Protein AF-A0A5C6NCK7-F1 (afdb_monomer_lite)

Structure (mmCIF, N/CA/C/O backbone):
data_AF-A0A5C6NCK7-F1
#
_entry.id   AF-A0A5C6NCK7-F1
#
loop_
_atom_site.group_PDB
_atom_site.id
_atom_site.type_symbol
_atom_site.label_atom_id
_atom_site.label_alt_id
_atom_site.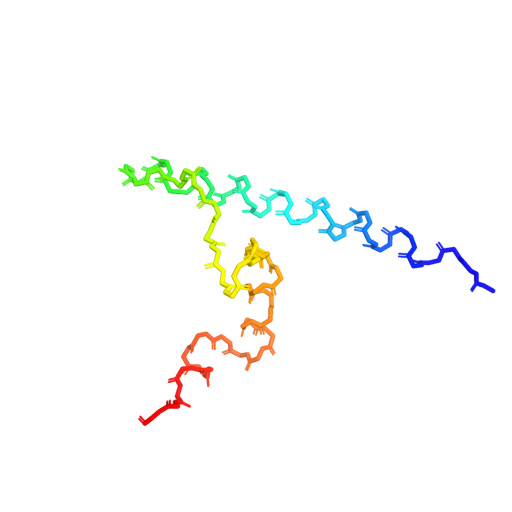label_comp_id
_atom_site.label_asym_id
_atom_site.label_entity_id
_atom_site.label_seq_id
_atom_site.pdbx_PDB_ins_code
_atom_site.Cartn_x
_atom_site.Cartn_y
_atom_site.Cartn_z
_atom_site.occupancy
_atom_site.B_iso_or_equiv
_atom_site.auth_seq_id
_atom_site.auth_comp_id
_atom_site.auth_asym_id
_atom_site.auth_atom_id
_atom_site.pdbx_PDB_model_num
ATOM 1 N N . MET A 1 1 ? 1.246 -18.867 30.334 1.00 43.34 1 MET A N 1
ATOM 2 C CA . MET A 1 1 ? 1.738 -18.863 28.936 1.00 43.34 1 MET A CA 1
ATOM 3 C C . MET A 1 1 ? 1.865 -17.412 28.478 1.00 43.34 1 MET A C 1
ATOM 5 O O . MET A 1 1 ? 0.844 -16.799 28.220 1.00 43.34 1 MET A O 1
ATOM 9 N N . ALA A 1 2 ? 3.070 -16.827 28.467 1.00 50.25 2 ALA A N 1
ATOM 10 C CA . ALA A 1 2 ? 3.257 -15.378 28.253 1.00 50.25 2 ALA A CA 1
ATOM 11 C C . ALA A 1 2 ? 4.262 -15.016 27.137 1.00 50.25 2 ALA A C 1
ATOM 13 O O . ALA A 1 2 ? 4.689 -13.872 27.054 1.00 50.25 2 ALA A O 1
ATOM 14 N N . ASN A 1 3 ? 4.642 -15.959 26.263 1.00 47.03 3 ASN A N 1
ATOM 15 C CA . 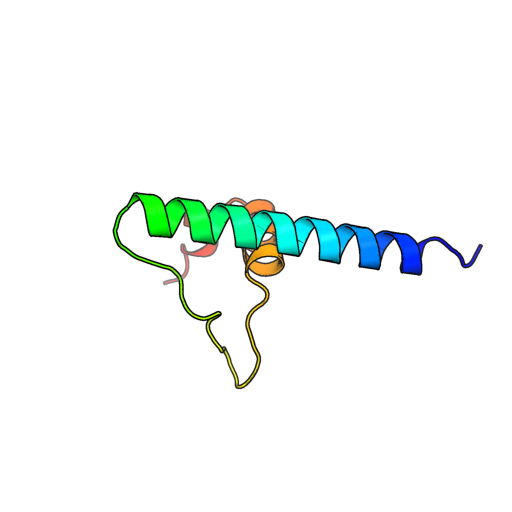ASN A 1 3 ? 5.737 -15.736 25.301 1.00 47.03 3 ASN A CA 1
ATOM 16 C C . ASN A 1 3 ? 5.328 -15.765 23.812 1.00 47.03 3 ASN A C 1
ATOM 18 O O . ASN A 1 3 ? 6.185 -15.829 22.932 1.00 47.03 3 ASN A O 1
ATOM 22 N N . SER A 1 4 ? 4.027 -15.727 23.510 1.00 56.94 4 SER A N 1
ATOM 23 C CA . SER A 1 4 ? 3.516 -15.841 22.131 1.00 56.94 4 SER A CA 1
ATOM 24 C C . SER A 1 4 ? 3.318 -14.481 21.445 1.00 56.94 4 SER A C 1
ATOM 26 O O . SER A 1 4 ? 3.471 -14.371 20.230 1.00 56.94 4 SER A O 1
ATOM 28 N N . THR A 1 5 ? 3.029 -13.428 22.216 1.00 56.78 5 THR A N 1
ATOM 29 C CA . THR A 1 5 ? 2.689 -12.092 21.695 1.00 56.78 5 THR A CA 1
ATOM 30 C C . THR A 1 5 ? 3.897 -11.369 21.086 1.00 56.78 5 THR A C 1
ATOM 32 O O . THR A 1 5 ? 3.776 -10.731 20.044 1.00 56.78 5 THR A O 1
ATOM 35 N N . GLY A 1 6 ? 5.086 -11.511 21.685 1.00 58.78 6 GLY A N 1
ATOM 36 C CA . GLY A 1 6 ? 6.309 -10.846 21.212 1.00 58.78 6 GLY A CA 1
ATOM 37 C C . GLY A 1 6 ? 6.870 -11.426 19.910 1.00 58.78 6 GLY A C 1
ATOM 38 O O . GLY A 1 6 ? 7.300 -10.673 19.039 1.00 58.78 6 GLY A O 1
ATOM 39 N N . LYS A 1 7 ? 6.810 -12.756 19.739 1.00 60.88 7 LYS A N 1
ATOM 40 C CA . LYS A 1 7 ? 7.231 -13.424 18.493 1.00 60.88 7 LYS A CA 1
ATOM 41 C C . LYS A 1 7 ? 6.365 -12.999 17.311 1.00 60.88 7 LYS A C 1
ATOM 43 O O . LYS A 1 7 ? 6.894 -12.603 16.279 1.00 60.88 7 LYS A O 1
ATOM 48 N N . ASN A 1 8 ? 5.047 -12.965 17.513 1.00 71.81 8 ASN A N 1
ATOM 49 C CA . ASN A 1 8 ? 4.105 -12.570 16.474 1.00 71.81 8 ASN A CA 1
ATOM 50 C C . ASN A 1 8 ? 4.373 -11.145 15.955 1.00 71.81 8 ASN A C 1
ATOM 52 O O . ASN A 1 8 ? 4.375 -10.929 14.749 1.00 71.81 8 ASN A O 1
ATOM 56 N N . LEU A 1 9 ? 4.692 -10.195 16.841 1.00 71.56 9 LEU A N 1
ATOM 57 C CA . LEU A 1 9 ? 4.977 -8.808 16.457 1.00 71.56 9 LEU A CA 1
ATOM 58 C C . LEU A 1 9 ? 6.228 -8.668 15.574 1.00 71.56 9 LEU A C 1
ATOM 60 O O . LEU A 1 9 ? 6.235 -7.886 14.623 1.00 71.56 9 LEU A O 1
ATOM 64 N N . LEU A 1 10 ? 7.289 -9.417 15.883 1.00 74.56 10 LEU A N 1
ATOM 65 C CA . LEU A 1 10 ? 8.522 -9.419 15.091 1.00 74.56 10 LEU A CA 1
ATOM 66 C C . LEU A 1 10 ? 8.293 -10.040 13.712 1.00 74.56 10 LEU A C 1
ATOM 68 O O . LEU A 1 10 ? 8.774 -9.506 12.711 1.00 74.56 10 LEU A O 1
ATOM 72 N N . ASP A 1 11 ? 7.513 -11.117 13.653 1.00 80.75 11 ASP A N 1
ATOM 73 C CA . ASP A 1 11 ? 7.135 -11.760 12.396 1.00 80.75 11 ASP A CA 1
ATOM 74 C C . ASP A 1 11 ? 6.263 -10.839 11.531 1.00 80.75 11 ASP A C 1
ATOM 76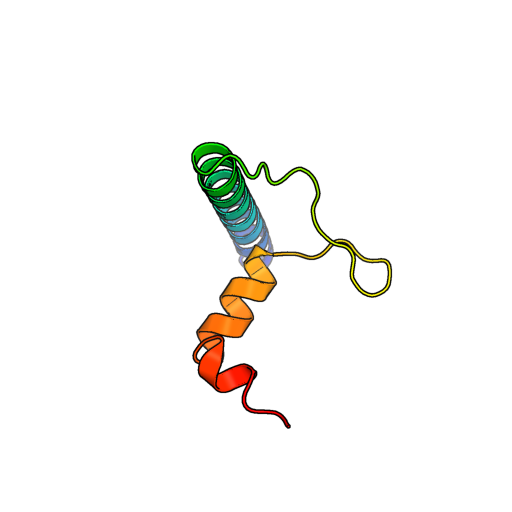 O O . ASP A 1 11 ? 6.477 -10.746 10.322 1.00 80.75 11 ASP A O 1
ATOM 80 N N . GLN A 1 12 ? 5.322 -10.103 12.135 1.00 80.31 12 GLN A N 1
ATOM 81 C CA . GLN A 1 12 ? 4.523 -9.096 11.429 1.00 80.31 12 GLN A CA 1
ATOM 82 C C . GLN A 1 12 ? 5.397 -7.967 10.871 1.00 80.31 12 GLN A C 1
ATOM 84 O O . GLN A 1 12 ? 5.247 -7.601 9.707 1.00 80.31 12 GLN A O 1
ATOM 89 N N . ARG A 1 13 ? 6.356 -7.457 11.655 1.00 81.12 13 ARG A N 1
ATOM 90 C CA . ARG A 1 13 ? 7.300 -6.423 11.197 1.00 81.12 13 ARG A CA 1
ATOM 91 C C . ARG A 1 13 ? 8.157 -6.901 10.028 1.00 81.12 13 ARG A C 1
ATOM 93 O O . ARG A 1 13 ? 8.303 -6.174 9.051 1.00 81.12 13 ARG A O 1
ATOM 100 N N . ARG A 1 14 ? 8.687 -8.128 10.096 1.00 86.62 14 ARG A N 1
ATOM 101 C CA . ARG A 1 14 ? 9.470 -8.724 8.999 1.00 86.62 14 ARG A CA 1
ATOM 102 C C . ARG A 1 14 ? 8.645 -8.868 7.723 1.00 86.62 14 ARG A C 1
ATOM 104 O O . ARG A 1 14 ? 9.117 -8.485 6.658 1.00 86.62 14 ARG A O 1
ATOM 111 N N . LYS A 1 15 ? 7.411 -9.370 7.835 1.00 86.94 15 LYS A N 1
ATOM 112 C CA . LYS A 1 15 ? 6.482 -9.473 6.698 1.00 86.94 15 LYS A CA 1
ATOM 113 C C . LYS A 1 15 ? 6.144 -8.102 6.110 1.00 86.94 15 LYS A C 1
ATOM 115 O O . LYS A 1 15 ? 6.126 -7.961 4.894 1.00 86.94 15 LYS A O 1
ATOM 120 N N . GLY A 1 16 ? 5.939 -7.095 6.960 1.00 91.56 16 GLY A N 1
ATOM 121 C CA . GLY A 1 16 ? 5.699 -5.718 6.529 1.00 91.56 16 GLY A CA 1
ATOM 122 C C . GLY A 1 16 ? 6.870 -5.121 5.749 1.00 91.56 16 GLY A C 1
ATOM 123 O O . GLY A 1 16 ? 6.652 -4.497 4.715 1.00 91.56 16 GLY A O 1
ATOM 124 N N . GLN A 1 17 ? 8.108 -5.362 6.191 1.00 93.81 17 GLN A N 1
ATOM 125 C CA . GLN A 1 17 ? 9.290 -4.876 5.476 1.00 93.81 17 GLN A CA 1
ATOM 126 C C . GLN A 1 17 ? 9.450 -5.547 4.108 1.00 93.81 17 GLN A C 1
ATOM 128 O O . GLN A 1 17 ? 9.629 -4.846 3.117 1.00 93.81 17 GLN A O 1
ATOM 133 N N . ALA A 1 18 ? 9.308 -6.875 4.038 1.00 95.69 18 ALA A N 1
ATOM 134 C CA . ALA A 1 18 ? 9.383 -7.607 2.773 1.00 95.69 18 ALA A CA 1
ATOM 135 C C . ALA A 1 18 ? 8.338 -7.105 1.760 1.00 95.69 18 ALA A C 1
ATOM 137 O O . ALA A 1 18 ? 8.671 -6.831 0.610 1.00 95.69 18 ALA A O 1
ATOM 138 N N . PHE A 1 19 ? 7.100 -6.878 2.215 1.00 96.06 19 PHE A N 1
ATOM 139 C CA . PHE A 1 19 ? 6.045 -6.276 1.397 1.00 96.06 19 PHE A CA 1
ATOM 140 C C . PHE A 1 19 ? 6.446 -4.899 0.844 1.00 96.06 19 PHE A C 1
ATOM 142 O O . PHE A 1 19 ? 6.247 -4.616 -0.337 1.00 96.06 19 PHE A O 1
ATOM 149 N N . LEU A 1 20 ? 7.023 -4.028 1.680 1.00 96.19 20 LEU A N 1
ATOM 150 C CA . LEU A 1 20 ? 7.457 -2.699 1.245 1.00 96.19 20 LEU A CA 1
ATOM 151 C C . LEU A 1 20 ? 8.627 -2.756 0.257 1.00 96.19 20 LEU A C 1
ATOM 153 O O . LEU A 1 20 ? 8.677 -1.931 -0.657 1.00 96.19 20 LEU A O 1
ATOM 157 N N . ASP A 1 21 ? 9.548 -3.701 0.420 1.00 96.44 21 ASP A N 1
ATOM 158 C CA . ASP A 1 21 ? 10.685 -3.877 -0.484 1.00 96.44 21 ASP A CA 1
ATOM 159 C C . ASP A 1 21 ? 10.211 -4.339 -1.871 1.00 96.44 21 ASP A C 1
ATOM 161 O O . ASP A 1 21 ? 10.588 -3.739 -2.881 1.00 96.44 21 ASP A O 1
ATOM 165 N N . GLU A 1 22 ? 9.307 -5.320 -1.927 1.00 97.50 22 GLU A N 1
ATOM 166 C CA . GLU A 1 22 ? 8.665 -5.768 -3.170 1.00 97.50 22 GLU A CA 1
ATOM 167 C C . GLU A 1 22 ? 7.876 -4.634 -3.840 1.00 97.50 22 GLU A C 1
ATOM 169 O O . GLU A 1 22 ? 8.000 -4.413 -5.048 1.00 97.50 22 GLU A O 1
ATOM 174 N N . LEU A 1 23 ? 7.123 -3.847 -3.062 1.00 96.75 23 LEU A N 1
ATOM 175 C CA . LEU A 1 23 ? 6.369 -2.704 -3.576 1.00 96.75 23 LEU A CA 1
ATOM 176 C C . LEU A 1 23 ? 7.297 -1.643 -4.188 1.00 96.75 23 LEU A C 1
ATOM 178 O O . LEU A 1 23 ? 7.021 -1.121 -5.271 1.00 96.75 23 LEU A O 1
ATOM 182 N N . ARG A 1 24 ? 8.427 -1.338 -3.536 1.00 96.75 24 ARG A N 1
ATOM 183 C CA . ARG A 1 24 ? 9.442 -0.410 -4.065 1.00 96.75 24 ARG A CA 1
ATOM 184 C C . ARG A 1 24 ? 10.039 -0.925 -5.369 1.00 96.75 24 ARG A C 1
ATOM 186 O O . ARG A 1 24 ? 10.137 -0.152 -6.322 1.00 96.75 24 ARG A O 1
ATOM 193 N N . GLN A 1 25 ? 10.400 -2.206 -5.431 1.00 97.69 25 GLN A N 1
ATOM 194 C CA . GLN A 1 25 ? 10.953 -2.828 -6.636 1.00 97.69 25 GLN A CA 1
ATOM 195 C C . GLN A 1 25 ? 9.953 -2.809 -7.796 1.00 97.69 25 GLN A C 1
ATOM 197 O O . GLN A 1 25 ? 10.307 -2.402 -8.905 1.00 97.69 25 GLN A O 1
ATOM 202 N N . PHE A 1 26 ? 8.692 -3.161 -7.537 1.00 97.69 26 PHE A N 1
ATOM 203 C CA . PHE A 1 26 ? 7.615 -3.106 -8.522 1.00 97.69 26 PHE A CA 1
ATOM 204 C C . PHE A 1 26 ? 7.495 -1.708 -9.137 1.00 97.69 26 PHE A C 1
ATOM 206 O O . PHE A 1 26 ? 7.547 -1.547 -10.357 1.00 97.69 26 PHE A O 1
ATOM 213 N N . HIS A 1 27 ? 7.412 -0.684 -8.293 1.00 97.75 27 HIS A N 1
ATOM 214 C CA . HIS A 1 27 ? 7.295 0.706 -8.720 1.00 97.75 27 HIS A CA 1
ATOM 215 C C . HIS A 1 27 ? 8.533 1.216 -9.466 1.00 97.75 27 HIS A C 1
ATOM 217 O O . HIS A 1 27 ? 8.401 1.918 -10.473 1.00 97.75 27 HIS A O 1
ATOM 223 N N . GLN A 1 28 ? 9.729 0.834 -9.010 1.00 97.81 28 GLN A N 1
ATOM 224 C CA . GLN A 1 28 ? 10.992 1.160 -9.667 1.00 97.81 28 GLN A CA 1
ATOM 225 C C . GLN A 1 28 ? 11.056 0.565 -11.079 1.00 97.81 28 GLN A C 1
ATOM 227 O O . GLN A 1 28 ? 11.397 1.277 -12.021 1.00 97.81 28 GLN A O 1
ATOM 232 N N . SER A 1 29 ? 10.668 -0.705 -11.244 1.00 98.00 29 SER A N 1
ATOM 233 C CA . SER A 1 29 ? 10.688 -1.399 -12.542 1.00 98.00 29 SER A CA 1
ATOM 234 C C . SER A 1 29 ? 9.754 -0.780 -13.589 1.00 98.00 29 SER A C 1
ATOM 236 O O . SER A 1 29 ? 9.966 -0.950 -14.785 1.00 98.00 29 SER A O 1
ATOM 238 N N . ARG A 1 30 ? 8.741 -0.024 -13.146 1.00 97.69 30 ARG A N 1
ATOM 239 C CA . ARG A 1 30 ? 7.748 0.642 -14.002 1.00 97.69 30 ARG A CA 1
ATOM 240 C C . ARG A 1 30 ? 8.045 2.119 -14.264 1.00 97.69 30 ARG A C 1
ATOM 242 O O . ARG A 1 30 ? 7.205 2.815 -14.825 1.00 97.69 30 ARG A O 1
ATOM 249 N N . GLY A 1 31 ? 9.205 2.621 -13.837 1.00 97.81 31 GLY A N 1
ATOM 250 C CA . GLY A 1 31 ? 9.571 4.031 -14.011 1.00 97.81 31 GLY A CA 1
ATOM 251 C C . GLY A 1 31 ? 8.794 4.993 -13.107 1.00 97.81 31 GLY A C 1
ATOM 252 O O . GLY A 1 31 ? 8.834 6.203 -13.315 1.00 97.81 31 GLY A O 1
ATOM 253 N N . SER A 1 32 ? 8.122 4.479 -12.072 1.00 97.00 32 SER A N 1
ATOM 254 C CA . SER A 1 32 ? 7.324 5.261 -11.122 1.00 97.00 32 SER A CA 1
ATOM 255 C C . SER A 1 32 ? 7.795 5.025 -9.679 1.00 97.00 32 SER A C 1
ATOM 257 O O . SER A 1 32 ? 7.075 4.376 -8.922 1.00 97.00 32 SER A O 1
ATOM 259 N N . PRO A 1 33 ? 8.998 5.477 -9.271 1.00 94.56 33 PRO A N 1
ATOM 260 C CA . PRO A 1 33 ? 9.588 5.092 -7.988 1.00 94.56 33 PRO A CA 1
ATOM 261 C C . PRO A 1 33 ? 8.716 5.455 -6.781 1.00 94.56 33 PRO A C 1
ATOM 263 O O . PRO A 1 33 ? 8.287 6.600 -6.627 1.00 94.56 33 PRO A O 1
ATOM 266 N N . PHE A 1 34 ? 8.528 4.498 -5.872 1.00 94.12 34 PHE A N 1
ATOM 267 C CA . PHE A 1 34 ? 7.815 4.708 -4.615 1.00 94.12 34 PHE A CA 1
ATOM 268 C C . PHE A 1 34 ? 8.764 5.270 -3.547 1.00 94.12 34 PHE A C 1
ATOM 270 O O . PHE A 1 34 ? 9.552 4.544 -2.943 1.00 94.12 34 PHE A O 1
ATOM 277 N N . ARG A 1 35 ? 8.735 6.594 -3.356 1.00 89.69 35 ARG A N 1
ATOM 278 C CA . ARG A 1 35 ? 9.741 7.311 -2.547 1.00 89.69 35 ARG A CA 1
ATOM 279 C C . ARG A 1 35 ? 9.359 7.518 -1.083 1.00 89.69 35 ARG A C 1
ATOM 281 O O . ARG A 1 35 ? 10.250 7.689 -0.258 1.00 89.69 35 ARG A O 1
ATOM 288 N N . LYS A 1 36 ? 8.065 7.581 -0.765 1.00 93.31 36 LYS A N 1
ATOM 289 C CA . LYS A 1 36 ? 7.566 7.987 0.558 1.00 93.31 36 LYS A CA 1
ATOM 290 C C . LYS A 1 36 ? 6.311 7.203 0.911 1.00 93.31 36 LYS A C 1
ATOM 292 O O . LYS A 1 36 ? 5.443 7.055 0.056 1.00 93.31 36 LYS A O 1
ATOM 297 N N . ILE A 1 37 ? 6.198 6.771 2.163 1.00 95.12 37 ILE A N 1
ATOM 298 C CA . ILE A 1 37 ? 4.957 6.205 2.692 1.00 95.12 37 ILE A CA 1
ATOM 299 C C . ILE A 1 37 ? 3.940 7.349 2.871 1.00 95.12 37 ILE A C 1
ATOM 301 O O . ILE A 1 37 ? 4.315 8.429 3.340 1.00 95.12 37 ILE A O 1
ATOM 305 N N . PRO A 1 38 ? 2.673 7.175 2.457 1.00 94.69 38 PRO A N 1
ATOM 306 C CA . PRO A 1 38 ? 1.649 8.197 2.646 1.00 94.69 38 PRO A CA 1
ATOM 307 C C . PRO A 1 38 ? 1.271 8.361 4.125 1.00 94.69 38 PRO A C 1
ATOM 309 O O . PRO A 1 38 ? 1.353 7.423 4.916 1.00 94.69 38 PRO A O 1
ATOM 312 N N . PHE A 1 39 ? 0.802 9.560 4.473 1.00 96.38 39 PHE A N 1
ATOM 313 C CA . PHE A 1 39 ? 0.283 9.884 5.801 1.00 96.38 39 PHE A CA 1
ATOM 314 C C . PHE A 1 39 ? -1.234 10.069 5.740 1.00 96.38 39 PHE A C 1
ATOM 316 O O . PHE A 1 39 ? -1.741 10.742 4.844 1.00 96.38 39 PHE A O 1
ATOM 323 N N . VAL A 1 40 ? -1.954 9.516 6.716 1.00 94.06 40 VAL A N 1
ATOM 324 C CA . VAL A 1 40 ? -3.407 9.681 6.879 1.00 94.06 40 VAL A CA 1
ATOM 325 C C . VAL A 1 40 ? -3.682 10.105 8.318 1.00 94.06 40 VAL A C 1
ATOM 327 O O . VAL A 1 40 ? -3.229 9.457 9.259 1.00 94.06 40 VAL A O 1
ATOM 330 N N . GLY A 1 41 ? -4.379 11.231 8.506 1.00 94.44 41 GLY A N 1
ATOM 331 C CA . GLY A 1 41 ? -4.659 11.768 9.845 1.00 94.44 41 GLY A CA 1
ATOM 332 C C . GLY A 1 41 ? -3.397 12.069 10.668 1.00 94.44 41 GLY A C 1
ATOM 333 O O . GLY A 1 41 ? -3.386 11.849 11.876 1.00 94.44 41 GLY A O 1
ATOM 334 N N . GLY A 1 42 ? -2.309 12.497 10.014 1.00 95.56 42 GLY A N 1
ATOM 335 C CA . GLY A 1 42 ? -1.030 12.800 10.669 1.00 95.56 42 GLY A CA 1
ATOM 336 C C . GLY A 1 42 ? -0.194 11.579 11.073 1.00 95.56 42 GLY A C 1
ATOM 337 O O . GLY A 1 42 ? 0.832 11.745 11.727 1.00 95.56 42 GLY A O 1
ATOM 338 N N . LYS A 1 43 ? -0.594 10.360 10.689 1.00 95.31 43 LYS A N 1
ATOM 339 C CA . LYS A 1 43 ? 0.145 9.120 10.965 1.00 95.31 43 LYS A CA 1
ATOM 340 C C . LYS A 1 43 ? 0.631 8.478 9.674 1.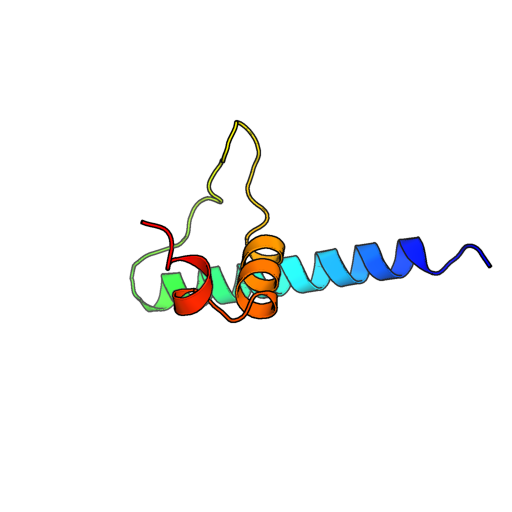00 95.31 43 LYS A C 1
ATOM 342 O O . LYS A 1 43 ? -0.098 8.461 8.684 1.00 95.31 43 LYS A O 1
ATOM 347 N N . GLU A 1 44 ? 1.851 7.952 9.700 1.00 94.94 44 GLU A N 1
ATOM 348 C CA . GLU A 1 44 ? 2.394 7.156 8.599 1.00 94.94 44 GLU A CA 1
ATOM 349 C C . GLU A 1 44 ? 1.559 5.880 8.425 1.00 94.94 44 GLU A C 1
ATOM 351 O O . GLU A 1 44 ? 1.179 5.229 9.402 1.00 94.94 44 GLU A O 1
ATOM 356 N N . LEU A 1 45 ? 1.221 5.553 7.181 1.00 95.38 45 LEU A N 1
ATOM 357 C CA . LEU A 1 45 ? 0.325 4.450 6.868 1.00 95.38 45 LEU A CA 1
ATOM 358 C C . LEU A 1 45 ? 1.083 3.119 6.788 1.00 95.38 45 LEU A C 1
ATOM 360 O O . LEU A 1 45 ? 1.967 2.950 5.952 1.00 95.38 45 LEU A O 1
ATOM 364 N N . ASP A 1 46 ? 0.674 2.130 7.581 1.00 94.19 46 ASP A N 1
ATOM 365 C CA . ASP A 1 46 ? 1.137 0.750 7.399 1.00 94.19 46 ASP A CA 1
ATOM 366 C C . ASP A 1 46 ? 0.447 0.128 6.173 1.00 94.19 46 ASP A C 1
ATOM 368 O O . ASP A 1 46 ? -0.690 -0.350 6.231 1.00 94.19 46 ASP A O 1
ATOM 372 N N . LEU A 1 47 ? 1.140 0.171 5.033 1.00 96.00 47 LEU A N 1
ATOM 373 C CA . LEU A 1 47 ? 0.616 -0.318 3.757 1.00 96.00 47 LEU A CA 1
ATOM 374 C C . LEU A 1 47 ? 0.393 -1.832 3.741 1.00 96.00 47 LEU A C 1
ATOM 376 O O . LEU A 1 47 ? -0.548 -2.290 3.093 1.00 96.00 47 LEU A O 1
ATOM 380 N N . ASN A 1 48 ? 1.212 -2.605 4.460 1.00 95.94 48 ASN A N 1
ATOM 381 C CA . ASN A 1 48 ? 1.036 -4.052 4.546 1.00 95.94 48 ASN A CA 1
ATOM 382 C C . ASN A 1 48 ? -0.232 -4.384 5.343 1.00 95.94 48 ASN A C 1
ATOM 384 O O . ASN A 1 48 ? -1.067 -5.171 4.894 1.00 95.94 48 ASN A O 1
ATOM 388 N N . ALA A 1 49 ? -0.424 -3.734 6.494 1.00 94.81 49 ALA A N 1
ATOM 389 C CA . ALA A 1 49 ? -1.631 -3.907 7.296 1.00 94.81 49 ALA A CA 1
ATOM 390 C C . ALA A 1 49 ? -2.893 -3.488 6.525 1.00 94.81 49 ALA A C 1
ATOM 392 O O . ALA A 1 49 ? -3.900 -4.201 6.564 1.00 94.81 49 ALA A O 1
ATOM 393 N N . LEU A 1 50 ? -2.838 -2.377 5.782 1.00 95.94 50 LEU A N 1
ATOM 394 C CA . LEU A 1 50 ? -3.943 -1.934 4.931 1.00 95.94 50 LEU A CA 1
ATOM 395 C C . LEU A 1 50 ? -4.263 -2.959 3.837 1.00 95.94 50 LEU A C 1
ATOM 397 O O . LEU A 1 50 ? -5.426 -3.325 3.669 1.00 95.94 50 LEU A O 1
ATOM 401 N N . TYR A 1 51 ? -3.248 -3.445 3.121 1.00 96.38 51 TYR A N 1
ATOM 402 C CA . TYR A 1 51 ? -3.412 -4.451 2.073 1.00 96.38 51 TYR A CA 1
ATOM 403 C C . TYR A 1 51 ? -4.061 -5.731 2.615 1.00 96.38 51 TYR A C 1
ATOM 405 O O . TYR A 1 51 ? -5.094 -6.163 2.100 1.00 96.38 51 TYR A O 1
ATOM 413 N N . ILE A 1 52 ? -3.524 -6.290 3.706 1.00 96.00 52 ILE A N 1
ATOM 414 C CA . ILE A 1 52 ? -4.079 -7.483 4.364 1.00 96.00 52 ILE A CA 1
ATOM 415 C C . ILE A 1 52 ? -5.535 -7.239 4.770 1.00 96.00 52 ILE A C 1
ATOM 417 O O . ILE A 1 52 ? -6.398 -8.097 4.560 1.00 96.00 52 ILE A O 1
ATOM 421 N N . ARG A 1 53 ? -5.842 -6.062 5.328 1.00 96.56 53 ARG A N 1
ATOM 422 C CA . ARG A 1 53 ? -7.206 -5.723 5.736 1.00 96.56 53 ARG A CA 1
ATOM 423 C C . ARG A 1 53 ? -8.162 -5.674 4.546 1.00 96.56 53 ARG A C 1
ATOM 425 O O . ARG A 1 53 ? -9.223 -6.280 4.622 1.00 96.56 53 ARG A O 1
ATOM 432 N N . VAL A 1 54 ? -7.796 -5.016 3.450 1.00 97.44 54 VAL A N 1
ATOM 433 C CA . VAL A 1 54 ? -8.632 -4.949 2.239 1.00 97.44 54 VAL A CA 1
ATOM 434 C C . VAL A 1 54 ? -8.852 -6.340 1.644 1.00 97.44 54 VAL A C 1
ATOM 436 O O . VAL A 1 54 ? -9.988 -6.712 1.354 1.00 97.44 54 VAL A O 1
ATOM 439 N N . VAL A 1 55 ? -7.794 -7.143 1.510 1.00 97.38 55 VAL A N 1
ATOM 440 C CA . VAL A 1 55 ? -7.891 -8.505 0.962 1.00 97.38 55 VAL A CA 1
ATOM 441 C C . VAL A 1 55 ? -8.757 -9.400 1.851 1.00 97.38 55 VAL A C 1
ATOM 443 O O . VAL A 1 55 ? -9.641 -10.080 1.338 1.00 97.38 55 VAL A O 1
ATOM 446 N N . SER A 1 56 ? -8.584 -9.352 3.176 1.00 97.38 56 SER A N 1
ATOM 447 C CA . SER A 1 56 ? -9.404 -10.138 4.118 1.00 97.38 56 SER A CA 1
ATOM 448 C C . SER A 1 56 ? -10.888 -9.758 4.120 1.00 97.38 56 SER A C 1
ATOM 450 O O . SER A 1 56 ? -11.731 -10.602 4.412 1.00 97.38 56 SER A O 1
ATOM 452 N N . LEU A 1 57 ? -11.231 -8.522 3.745 1.00 97.50 57 LEU A N 1
ATOM 453 C CA . LEU A 1 57 ? -12.620 -8.088 3.558 1.00 97.50 57 LEU A CA 1
ATOM 454 C C . LEU A 1 57 ? -13.209 -8.510 2.196 1.00 97.50 57 LEU A C 1
ATOM 456 O O . LEU A 1 57 ? -14.410 -8.351 1.970 1.00 97.50 57 LEU A O 1
ATOM 460 N N . GLY A 1 58 ? -12.398 -9.110 1.321 1.00 96.44 58 GLY A N 1
ATOM 461 C CA . GLY A 1 58 ? -12.780 -9.612 -0.002 1.00 96.44 58 GLY A CA 1
ATOM 462 C C . GLY A 1 58 ? -12.320 -8.734 -1.167 1.00 96.44 58 GLY A C 1
ATOM 463 O O . GLY A 1 58 ? -12.870 -8.832 -2.260 1.00 96.44 58 GLY A O 1
ATOM 464 N N . GLY A 1 59 ? -11.304 -7.900 -0.944 1.00 96.62 59 GLY A N 1
ATOM 465 C CA . GLY A 1 59 ? -10.621 -7.141 -1.987 1.00 96.62 59 GLY A CA 1
ATOM 466 C C . GLY A 1 59 ? -11.259 -5.790 -2.303 1.00 96.62 59 GLY A C 1
ATOM 467 O O . GLY A 1 59 ? -12.354 -5.464 -1.846 1.00 96.62 59 GLY A O 1
ATOM 468 N N . PHE A 1 60 ? -10.538 -5.002 -3.108 1.00 95.69 60 PHE A N 1
ATOM 469 C CA . PHE A 1 60 ? -10.886 -3.620 -3.451 1.00 95.69 60 PHE A CA 1
ATOM 470 C C . PHE A 1 60 ? -12.324 -3.480 -3.968 1.00 95.69 60 PHE A C 1
ATOM 472 O O . PHE A 1 60 ? -13.094 -2.704 -3.417 1.00 95.69 60 PHE A O 1
ATOM 479 N N . ALA A 1 61 ? -12.716 -4.294 -4.954 1.00 95.31 61 ALA A N 1
ATOM 480 C CA . ALA A 1 61 ? -14.045 -4.214 -5.562 1.00 95.31 61 ALA A CA 1
ATOM 481 C C . ALA A 1 61 ? -15.186 -4.328 -4.535 1.00 95.31 61 ALA A C 1
ATOM 483 O O . ALA A 1 61 ? -16.175 -3.612 -4.640 1.00 95.31 61 ALA A O 1
ATOM 484 N N . LYS A 1 62 ? -15.027 -5.182 -3.515 1.00 95.75 62 LYS A N 1
ATOM 485 C CA . LYS A 1 62 ? -16.037 -5.403 -2.475 1.00 95.75 62 LYS A CA 1
ATOM 486 C C . LYS A 1 62 ? -16.065 -4.304 -1.412 1.00 95.75 62 LYS A C 1
ATOM 488 O O . LYS A 1 62 ? -17.125 -4.010 -0.870 1.00 95.75 62 LYS A O 1
ATOM 493 N N . VAL A 1 63 ? -14.915 -3.715 -1.079 1.00 95.38 63 VAL A N 1
ATOM 494 C CA . VAL A 1 63 ? -14.841 -2.651 -0.059 1.00 95.38 63 VAL A CA 1
ATOM 495 C C . VAL A 1 63 ? -15.099 -1.256 -0.626 1.00 95.38 63 VAL A C 1
ATOM 497 O O . VAL A 1 63 ? -15.345 -0.332 0.140 1.00 95.38 63 VAL A O 1
ATOM 500 N N . SER A 1 64 ? -15.040 -1.097 -1.948 1.00 93.25 64 SER A N 1
ATOM 501 C CA . SER A 1 64 ? -15.285 0.173 -2.639 1.00 93.25 64 SER A CA 1
ATOM 502 C C . SER A 1 64 ? -16.712 0.329 -3.163 1.00 93.25 64 SER A C 1
ATOM 504 O O . SER A 1 64 ? -17.074 1.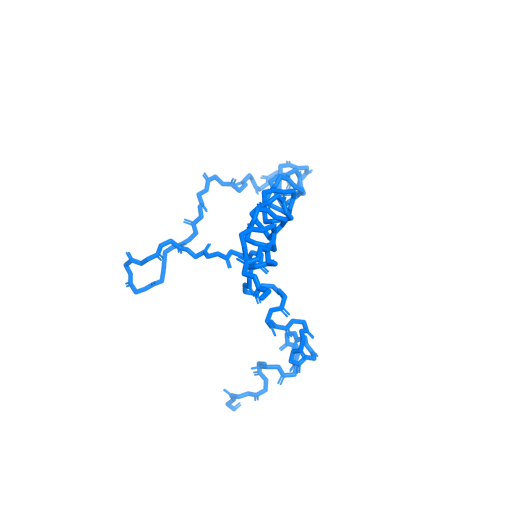420 -3.592 1.00 93.25 64 SER A O 1
ATOM 506 N N . THR A 1 65 ? -17.546 -0.712 -3.096 1.00 84.56 65 THR A N 1
ATOM 507 C CA . THR A 1 65 ? -19.005 -0.584 -3.226 1.00 84.56 65 THR A CA 1
ATOM 508 C C . THR A 1 65 ? -19.554 0.147 -2.003 1.00 84.56 65 THR A C 1
ATOM 510 O O . THR A 1 65 ? -19.901 -0.459 -0.993 1.00 84.56 65 THR A O 1
ATOM 513 N N . GLY A 1 66 ? -19.548 1.473 -2.091 1.00 67.50 66 GLY A N 1
ATOM 514 C CA . GLY A 1 66 ? -19.902 2.392 -1.017 1.00 67.50 66 GLY A CA 1
ATOM 515 C C . GLY A 1 66 ? -19.996 3.824 -1.533 1.00 67.50 66 GLY A C 1
ATOM 516 O O . GLY A 1 66 ? -19.246 4.682 -1.076 1.00 67.50 66 GLY A O 1
ATOM 517 N N . ASN A 1 67 ? -20.839 4.013 -2.552 1.00 49.84 67 ASN A N 1
ATOM 518 C CA . ASN A 1 67 ? -21.728 5.157 -2.795 1.00 49.84 67 ASN A CA 1
ATOM 519 C C . ASN A 1 67 ? -22.667 4.800 -3.950 1.00 49.84 67 ASN A C 1
ATOM 521 O O . ASN A 1 67 ? -22.147 4.525 -5.055 1.00 49.84 67 ASN A O 1
#

Secondary structure (DSSP, 8-state):
--SSHHHHHHHHHHHHHHHHHHHHHHHHHTT----S--EETTEE--HHHHHHHHHHTT-HHHHS---

Foldseek 3Di:
DPPDVVVVVVVVVVVLVVVVVVVQVVCVVVVRGDDAADDDPNHGDSPVVVQVVQVVCPHDVNVVPDD

Sequence (67 aa):
MANSTGKNLLDQRRKGQAFLDELRQFHQSRGSPFRKIPFVGGKELDLNALYIRVVSLGGFAKVSTGN

InterPro domains:
  IPR001606 ARID DNA-binding domain [PF01388] (17-65)
  IPR001606 ARID DNA-binding domain [PS51011] (13-67)
  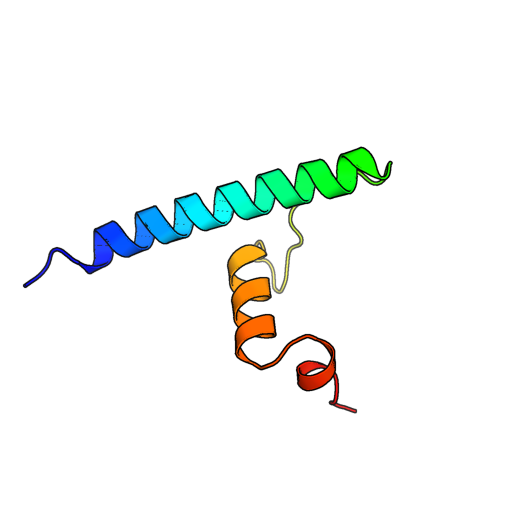IPR036431 ARID DNA-binding domain superfamily [G3DSA:1.10.150.60] (3-67)
  IPR036431 ARID DNA-binding domain superfamily [SSF46774] (12-66)
  IPR052406 Chromatin Remodeling Complex Component [PTHR22970] (1-66)

Organism: NCBI:txid433684

pLDDT: mean 88.11, std 14.71, range [43.34, 98.0]

Radius of gyration: 15.01 Å; chains: 1; bounding box: 33×32×43 Å